Protein AF-A0A341D0X9-F1 (afdb_monomer_lite)

InterPro domains:
  IPR002292 Ornithine/putrescine carbamoyltransferase [PR00102] (84-98)
  IPR002292 Ornithine/putrescine carbamoyltransferase [PR00102] (117-130)
  IPR006130 Aspartate/ornithine carbamoyltransferase [PS00097] (86-93)
  IPR006132 Aspartate/ornithine carbamoyltransferase, carbamoyl-P binding [PF02729] (40-134)
  IPR036901 Aspartate/ornithine carbamoyltransferase superfamily [G3DSA:3.40.50.1370] (27-139)
  IPR036901 Aspartate/ornithine carbamoyltransferase superfamily [SSF53671] (36-137)

pLDDT: mean 77.76, std 20.58, range [29.48, 95.44]

Secondary structure (DSSP, 8-state):
----GGGS-SSS--------------SSS-S-TT---TT---S-GGGS-HHHHHHHHHHHHHHHIIIIIS-----TTTT-EEEEEESS--HHHHHHHHHHHHHTT-EEEEEETTTS-BTTTB-HHHHHHHHHHH-SEEEEE--

Sequence (143 aa):
MLFNLRILLNKAALRNGHSFAVRNYRCGQPLQNKVQLKGRDLLTLKNFTGEEIKYMLWLSADLKYRIKQKGEYLPLLQGKSLGMIFEKRSTRTRLSTETGFALLGGHPCFLTTQDIHLGVNESLMDTARFVNLLFEAYFRIDG

Foldseek 3Di:
DDDPPPVPPPDDDDDDDDPPVPVCLDQDDQLDPPDDPPPPDPPDCVVDDPSNVSRVVSVVVNCCCCCVVVVDQALQQAPFEEAEEEADDDPVVCVCCCVVQVSNNYHYDYHYVVRDCDPPPDDPVVVVVVCVVPGVYYHYDDD

Structure (mmCIF, N/CA/C/O backbone):
data_AF-A0A341D0X9-F1
#
_entry.id   AF-A0A341D0X9-F1
#
loop_
_atom_site.group_PDB
_atom_site.id
_atom_site.type_symbol
_atom_site.label_atom_id
_atom_site.label_alt_id
_atom_site.label_comp_id
_atom_site.label_asym_id
_atom_site.label_entity_id
_atom_site.label_seq_id
_atom_site.pdbx_PDB_ins_code
_atom_site.Cartn_x
_atom_site.Cartn_y
_atom_site.Cartn_z
_atom_site.occupancy
_atom_site.B_iso_or_equiv
_atom_site.auth_seq_id
_atom_site.auth_comp_id
_atom_site.auth_asym_id
_atom_site.auth_atom_id
_atom_site.pdbx_PDB_model_num
ATOM 1 N N . MET A 1 1 ? 8.470 -25.753 20.048 1.00 37.88 1 MET A N 1
ATOM 2 C CA . MET A 1 1 ? 9.367 -24.747 20.671 1.00 37.88 1 MET A CA 1
ATOM 3 C C . MET A 1 1 ? 9.569 -23.645 19.640 1.00 37.88 1 MET A C 1
ATOM 5 O O . MET A 1 1 ? 10.013 -23.978 18.561 1.00 37.88 1 MET A O 1
ATOM 9 N N . LEU A 1 2 ? 9.177 -22.381 19.782 1.00 36.12 2 LEU A N 1
ATOM 10 C CA . LEU A 1 2 ? 8.952 -21.515 20.935 1.00 36.12 2 LEU A CA 1
ATOM 11 C C . LEU A 1 2 ? 7.667 -20.694 20.731 1.00 36.12 2 LEU A C 1
ATOM 13 O O . LEU A 1 2 ? 7.425 -20.147 19.658 1.00 36.12 2 LEU A O 1
ATOM 17 N N . PHE A 1 3 ? 6.870 -20.608 21.794 1.00 39.16 3 PHE A N 1
ATOM 18 C CA . PHE A 1 3 ? 5.717 -19.725 21.913 1.00 39.16 3 PHE A CA 1
ATOM 19 C C . PHE A 1 3 ? 6.144 -18.254 21.805 1.00 39.16 3 PHE A C 1
ATOM 21 O O . PHE A 1 3 ? 7.146 -17.829 22.381 1.00 39.16 3 PHE A O 1
ATOM 28 N N . ASN A 1 4 ? 5.358 -17.472 21.068 1.00 34.50 4 ASN A N 1
ATOM 29 C CA . ASN A 1 4 ? 5.582 -16.055 20.807 1.00 34.50 4 ASN A CA 1
ATOM 30 C C . ASN A 1 4 ? 5.275 -15.226 22.072 1.00 34.50 4 ASN A C 1
ATOM 32 O O . ASN A 1 4 ? 4.176 -14.713 22.260 1.00 34.50 4 ASN A O 1
ATOM 36 N N . LEU A 1 5 ? 6.258 -15.114 22.969 1.00 41.22 5 LEU A N 1
ATOM 37 C CA . LEU A 1 5 ? 6.157 -14.420 24.260 1.00 41.22 5 LEU A CA 1
ATOM 38 C C . LEU A 1 5 ? 6.307 -12.887 24.150 1.00 41.22 5 LEU A C 1
ATOM 40 O O . LEU A 1 5 ? 6.728 -12.229 25.098 1.00 41.22 5 LEU A O 1
ATOM 44 N N . ARG A 1 6 ? 6.005 -12.278 22.996 1.00 41.62 6 ARG A N 1
ATOM 45 C CA . ARG A 1 6 ? 6.216 -10.830 22.797 1.00 41.62 6 ARG A CA 1
ATOM 46 C C . ARG A 1 6 ? 5.010 -9.962 23.172 1.00 41.62 6 ARG A C 1
ATOM 48 O O . ARG A 1 6 ? 5.111 -8.740 23.149 1.00 41.62 6 ARG A O 1
ATOM 55 N N . ILE A 1 7 ? 3.898 -10.578 23.578 1.00 44.06 7 ILE A N 1
ATOM 56 C CA . ILE A 1 7 ? 2.687 -9.872 24.035 1.00 44.06 7 ILE A CA 1
ATOM 57 C C . ILE A 1 7 ? 2.786 -9.457 25.523 1.00 44.06 7 ILE A C 1
ATOM 59 O O . ILE A 1 7 ? 2.026 -8.603 25.973 1.00 44.06 7 ILE A O 1
ATOM 63 N N . LEU A 1 8 ? 3.772 -9.954 26.285 1.00 37.84 8 LEU A N 1
ATOM 64 C CA . LEU A 1 8 ? 3.839 -9.729 27.739 1.00 37.84 8 LEU A CA 1
ATOM 65 C C . LEU A 1 8 ? 4.615 -8.478 28.203 1.00 37.84 8 LEU A C 1
ATOM 67 O O . LEU A 1 8 ? 4.557 -8.133 29.379 1.00 37.84 8 LEU A O 1
ATOM 71 N N . LEU A 1 9 ? 5.304 -7.752 27.317 1.00 40.25 9 LEU A N 1
ATOM 72 C CA . LEU A 1 9 ? 6.123 -6.581 27.690 1.00 40.25 9 LEU A CA 1
ATOM 73 C C . LEU A 1 9 ? 5.444 -5.242 27.364 1.00 40.25 9 LEU A C 1
ATOM 75 O O . LEU A 1 9 ? 6.072 -4.306 26.884 1.00 40.25 9 LEU A O 1
ATOM 79 N N . ASN A 1 10 ? 4.145 -5.135 27.640 1.00 39.03 10 ASN A N 1
ATOM 80 C CA . ASN A 1 10 ? 3.375 -3.906 27.429 1.00 39.03 10 ASN A CA 1
ATOM 81 C C . ASN A 1 10 ? 3.346 -2.957 28.651 1.00 39.03 10 ASN A C 1
ATOM 83 O O . ASN A 1 10 ? 2.421 -2.159 28.762 1.00 39.03 10 ASN A O 1
ATOM 87 N N . LYS A 1 11 ? 4.290 -3.026 29.609 1.00 39.53 11 LYS A N 1
ATOM 88 C CA . LYS A 1 11 ? 4.220 -2.176 30.826 1.00 39.53 11 LYS A CA 1
ATOM 89 C C . LYS A 1 11 ? 5.531 -1.619 31.400 1.00 39.53 11 LYS A C 1
ATOM 91 O O . LYS A 1 11 ? 5.481 -0.968 32.438 1.00 39.53 11 LYS A O 1
ATOM 96 N N . ALA A 1 12 ? 6.681 -1.774 30.749 1.00 36.81 12 ALA A N 1
ATOM 97 C CA . ALA A 1 12 ? 7.934 -1.222 31.269 1.00 36.81 12 ALA A CA 1
ATOM 98 C C . ALA A 1 12 ? 8.733 -0.523 30.165 1.00 36.81 12 ALA A C 1
ATOM 100 O O . ALA A 1 12 ? 8.873 -1.063 29.077 1.00 36.81 12 ALA A O 1
ATOM 101 N N . ALA A 1 13 ? 9.284 0.646 30.494 1.00 38.12 13 ALA A N 1
ATOM 102 C CA . ALA A 1 13 ? 10.149 1.492 29.670 1.00 38.12 13 ALA A CA 1
ATOM 103 C C . ALA A 1 13 ? 9.452 2.342 28.591 1.00 38.12 13 ALA A C 1
ATOM 105 O O . ALA A 1 13 ? 9.302 1.943 27.444 1.00 38.12 13 ALA A O 1
ATOM 106 N N . LEU A 1 14 ? 9.102 3.575 28.977 1.00 40.34 14 LEU A N 1
ATOM 107 C CA . LEU A 1 14 ? 9.641 4.803 28.368 1.00 40.34 14 LEU A CA 1
ATOM 108 C C . LEU A 1 14 ? 9.309 5.997 29.287 1.00 40.34 14 LEU A C 1
ATOM 110 O O . LEU A 1 14 ? 8.405 6.791 29.043 1.00 40.34 14 LEU A O 1
ATOM 114 N N . ARG A 1 15 ? 10.063 6.099 30.391 1.00 41.84 15 ARG A N 1
ATOM 115 C CA . ARG A 1 15 ? 10.402 7.388 31.008 1.00 41.84 15 ARG A CA 1
ATOM 116 C C . ARG A 1 15 ? 11.541 7.964 30.168 1.00 41.84 15 ARG A C 1
ATOM 118 O O . ARG A 1 15 ? 12.577 7.315 30.091 1.00 41.84 15 ARG A O 1
ATOM 125 N N . ASN A 1 16 ? 11.309 9.101 29.511 1.00 34.75 16 ASN A N 1
ATOM 126 C CA . ASN A 1 16 ? 12.252 10.219 29.338 1.00 34.75 16 ASN A CA 1
ATOM 127 C C . ASN A 1 16 ? 11.724 11.205 28.280 1.00 34.75 16 ASN A C 1
ATOM 129 O O . ASN A 1 16 ? 11.806 10.972 27.080 1.00 34.75 16 ASN A O 1
ATOM 133 N N . GLY A 1 17 ? 11.173 12.323 28.755 1.00 40.75 17 GLY A N 1
ATOM 134 C CA . GLY A 1 17 ? 11.823 13.622 28.565 1.00 40.75 17 GLY A CA 1
ATOM 135 C C . GLY A 1 17 ? 12.079 14.154 27.156 1.00 40.75 17 GLY A C 1
ATOM 136 O O . GLY A 1 17 ? 13.018 14.913 27.003 1.00 40.75 17 GLY A O 1
ATOM 137 N N . HIS A 1 18 ? 11.259 13.846 26.156 1.00 29.62 18 HIS A N 1
ATOM 138 C CA . HIS A 1 18 ? 11.036 14.762 25.035 1.00 29.62 18 HIS A CA 1
ATOM 139 C C . HIS A 1 18 ? 9.547 14.751 24.723 1.00 29.62 18 HIS A C 1
ATOM 141 O O . HIS A 1 18 ? 9.006 13.746 24.261 1.00 29.62 18 HIS A O 1
ATOM 147 N N . SER A 1 19 ? 8.872 15.868 25.002 1.00 29.48 19 SER A N 1
ATOM 148 C CA . SER A 1 19 ? 7.505 16.099 24.542 1.00 29.48 19 SER A CA 1
ATOM 149 C C . SER A 1 19 ? 7.546 16.276 23.025 1.00 29.48 19 SER A C 1
ATOM 151 O O . SER A 1 19 ? 7.499 17.384 22.497 1.00 29.48 19 SER A O 1
ATOM 153 N N . PHE A 1 20 ? 7.686 15.168 22.296 1.00 32.97 20 PHE A N 1
ATOM 154 C CA . PHE A 1 20 ? 7.148 15.120 20.954 1.00 32.97 20 PHE A CA 1
ATOM 155 C C . PHE A 1 20 ? 5.653 15.297 21.147 1.00 32.97 20 PHE A C 1
ATOM 157 O O . PHE A 1 20 ? 4.977 14.405 21.662 1.00 32.97 20 PHE A O 1
ATOM 164 N N . ALA A 1 21 ? 5.147 16.471 20.778 1.00 31.55 21 ALA A N 1
ATOM 165 C CA . ALA A 1 21 ? 3.731 16.659 20.564 1.00 31.55 21 ALA A CA 1
ATOM 166 C C . ALA A 1 21 ? 3.328 15.666 19.469 1.00 31.55 21 ALA A C 1
ATOM 168 O O . ALA A 1 21 ? 3.393 15.963 18.275 1.00 31.55 21 ALA A O 1
ATOM 169 N N . VAL A 1 22 ? 2.971 14.446 19.876 1.00 39.41 22 VAL A N 1
ATOM 170 C CA . VAL A 1 22 ? 2.255 13.501 19.037 1.00 39.41 22 VAL A CA 1
ATOM 171 C C . VAL A 1 22 ? 0.975 14.243 18.719 1.00 39.41 22 VAL A C 1
ATOM 173 O O . VAL A 1 22 ? 0.084 14.346 19.561 1.00 39.41 22 VAL A O 1
ATOM 176 N N . ARG A 1 23 ? 0.933 14.884 17.545 1.00 40.44 23 ARG A N 1
ATOM 177 C CA . ARG A 1 23 ? -0.285 15.502 17.035 1.00 40.44 23 ARG A CA 1
ATOM 178 C C . ARG A 1 23 ? -1.332 14.407 17.122 1.00 40.44 23 ARG A C 1
ATOM 180 O O . ARG A 1 23 ? -1.214 13.385 16.450 1.00 40.44 23 ARG A O 1
ATOM 187 N N . ASN A 1 24 ? -2.278 14.582 18.038 1.00 40.56 24 ASN A N 1
ATOM 188 C CA . ASN A 1 24 ? -3.351 13.635 18.253 1.00 40.56 24 ASN A CA 1
ATOM 189 C C . ASN A 1 24 ? -4.218 13.682 16.996 1.00 40.56 24 ASN A C 1
ATOM 191 O O . ASN A 1 24 ? -5.148 14.481 16.917 1.00 40.56 24 ASN A O 1
ATOM 195 N N . TYR A 1 25 ? -3.891 12.859 16.000 1.00 49.03 25 TYR A N 1
ATOM 196 C CA . TYR A 1 25 ? -4.822 12.491 14.943 1.00 49.03 25 TYR A CA 1
ATOM 197 C C . TYR A 1 25 ? -5.909 11.674 15.640 1.00 49.03 25 TYR A C 1
ATOM 199 O O . TYR A 1 25 ? -5.803 10.459 15.799 1.00 49.03 25 TYR A O 1
ATOM 207 N N . ARG A 1 26 ? -6.876 12.385 16.229 1.00 49.59 26 ARG A N 1
ATOM 208 C CA . ARG A 1 26 ? -7.974 11.779 16.973 1.00 49.59 26 ARG A CA 1
ATOM 209 C C . ARG A 1 26 ? -8.805 10.967 15.982 1.00 49.59 26 ARG A C 1
ATOM 211 O O . ARG A 1 26 ? -9.212 11.489 14.947 1.00 49.59 26 ARG A O 1
ATOM 218 N N . CYS A 1 27 ? -9.053 9.706 16.325 1.00 49.28 27 CYS A N 1
ATOM 219 C CA . CYS A 1 27 ? -10.167 8.942 15.775 1.00 49.28 27 CYS A CA 1
ATOM 220 C C . CYS A 1 27 ? -11.446 9.773 15.985 1.00 49.28 27 CYS A C 1
ATOM 222 O O . CYS A 1 27 ? -11.698 10.229 17.102 1.00 49.28 27 CYS A O 1
ATOM 224 N N . GLY A 1 28 ? -12.208 10.039 14.925 1.00 61.00 28 GLY A N 1
ATOM 225 C CA . GLY A 1 28 ? -13.318 10.995 14.963 1.00 61.00 28 GLY A CA 1
ATOM 226 C C . GLY A 1 28 ? -13.733 11.468 13.571 1.00 61.00 28 GLY A C 1
ATOM 227 O O . GLY A 1 28 ? -13.339 10.861 12.582 1.00 61.00 28 GLY A O 1
ATOM 228 N N . GLN A 1 29 ? -14.538 12.535 13.498 1.00 52.91 29 GLN A N 1
ATOM 229 C CA . GLN A 1 29 ? -15.095 13.044 12.239 1.00 52.91 29 GLN A CA 1
ATOM 230 C C . GLN A 1 29 ? -14.012 13.352 11.186 1.00 52.91 29 GLN A C 1
ATOM 232 O O . GLN A 1 29 ? -12.937 13.838 11.551 1.00 52.91 29 GLN A O 1
ATOM 237 N N . PRO A 1 30 ? -14.287 13.095 9.891 1.00 57.19 30 PRO A N 1
ATOM 238 C CA . PRO A 1 30 ? -13.336 13.340 8.814 1.00 57.19 30 PRO A CA 1
ATOM 239 C C . PRO A 1 30 ? -12.835 14.781 8.810 1.00 57.19 30 PRO A C 1
ATOM 241 O O . PRO A 1 30 ? -13.620 15.730 8.852 1.00 57.19 30 PRO A O 1
ATOM 244 N N . LEU A 1 31 ? -11.510 14.936 8.714 1.00 58.53 31 LEU A N 1
ATOM 245 C CA . LEU A 1 31 ? -10.856 16.191 8.344 1.00 58.53 31 LEU A CA 1
ATOM 246 C C . LEU A 1 31 ? -11.296 16.548 6.910 1.00 58.53 31 LEU A C 1
ATOM 248 O O . LEU A 1 31 ? -10.638 16.168 5.953 1.00 58.53 31 LEU A O 1
ATOM 252 N N . GLN A 1 32 ? -12.436 17.238 6.796 1.00 56.38 32 GLN A N 1
ATOM 253 C CA . GLN A 1 32 ? -13.082 17.756 5.579 1.00 56.38 32 GLN A CA 1
ATOM 254 C C . GLN A 1 32 ? -13.482 16.739 4.485 1.00 56.38 32 GLN A C 1
ATOM 256 O O . GLN A 1 32 ? -12.679 16.003 3.925 1.00 56.38 32 GLN A O 1
ATOM 261 N N . ASN A 1 33 ? -14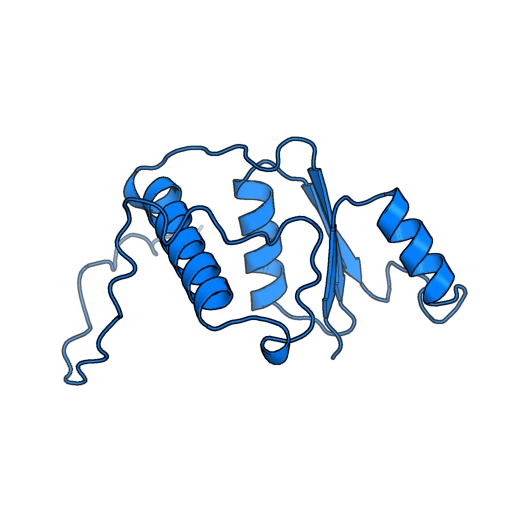.743 16.835 4.050 1.00 57.44 33 ASN A N 1
ATOM 262 C CA . ASN A 1 33 ? -15.349 16.073 2.943 1.00 57.44 33 ASN A CA 1
ATOM 263 C C . ASN A 1 33 ? -14.802 16.394 1.531 1.00 57.44 33 ASN A C 1
ATOM 265 O O . ASN A 1 33 ? -15.368 15.927 0.546 1.00 57.44 33 ASN A O 1
ATOM 269 N N . LYS A 1 34 ? -13.749 17.212 1.387 1.00 69.19 34 LYS A N 1
ATOM 270 C CA . LYS A 1 34 ? -13.322 17.743 0.076 1.00 69.19 34 LYS A CA 1
ATOM 271 C C . LYS A 1 34 ? -12.066 17.082 -0.507 1.00 69.19 34 LYS A C 1
ATOM 273 O O . LYS A 1 34 ? -11.703 17.371 -1.642 1.00 69.19 34 LYS A O 1
ATOM 278 N N . VAL A 1 35 ? -11.407 16.191 0.232 1.00 82.44 35 VAL A N 1
ATOM 279 C CA . VAL A 1 35 ? -10.152 15.572 -0.212 1.00 82.44 35 VAL A CA 1
ATOM 280 C C . VAL A 1 35 ? -10.432 14.364 -1.118 1.00 82.44 35 VAL A C 1
ATOM 282 O O . VAL A 1 35 ? -10.958 13.351 -0.663 1.00 82.44 35 VAL A O 1
ATOM 285 N N . GLN A 1 36 ? -10.063 14.451 -2.400 1.00 87.38 36 GLN A N 1
ATOM 286 C CA . GLN A 1 36 ? -10.205 13.365 -3.381 1.00 87.38 36 GLN A CA 1
ATOM 287 C C . GLN A 1 36 ? -8.831 12.780 -3.743 1.00 87.38 36 GLN A C 1
ATOM 289 O O . GLN A 1 36 ? -8.057 13.379 -4.486 1.00 87.38 36 GLN A O 1
ATOM 294 N N . LEU A 1 37 ? -8.532 11.589 -3.210 1.00 88.75 37 LEU A N 1
ATOM 295 C CA . LEU A 1 37 ? -7.283 10.849 -3.475 1.00 88.75 37 LEU A CA 1
ATOM 296 C C . LEU A 1 37 ? -7.473 9.617 -4.369 1.00 88.75 37 LEU A C 1
ATOM 298 O O . LEU A 1 37 ? -6.500 8.966 -4.741 1.00 88.75 37 LEU A O 1
ATOM 302 N N . LYS A 1 38 ? -8.720 9.263 -4.698 1.00 88.75 38 LYS A N 1
ATOM 303 C CA . LYS A 1 38 ? -9.023 8.061 -5.479 1.00 88.75 38 LYS A CA 1
ATOM 304 C C . LYS A 1 38 ? -8.424 8.178 -6.885 1.00 88.75 38 LYS A C 1
ATOM 306 O O . LYS A 1 38 ? -8.679 9.161 -7.571 1.00 88.75 38 LYS A O 1
ATOM 311 N N . GLY A 1 39 ? -7.665 7.163 -7.300 1.00 88.62 39 GLY A N 1
ATOM 312 C CA . GLY A 1 39 ? -7.040 7.099 -8.627 1.00 88.62 39 GLY A CA 1
ATOM 313 C C . GLY A 1 39 ? -5.805 7.988 -8.799 1.00 88.62 39 GLY A C 1
ATOM 314 O O . GLY A 1 39 ? -5.362 8.174 -9.925 1.00 88.62 39 GLY A O 1
ATOM 315 N N . ARG A 1 40 ? -5.264 8.560 -7.715 1.00 90.69 40 ARG A N 1
ATOM 316 C CA . ARG A 1 40 ? -4.028 9.349 -7.759 1.00 90.69 40 ARG A CA 1
ATOM 317 C C . ARG A 1 40 ? -2.815 8.503 -7.394 1.00 90.69 40 ARG A C 1
ATOM 319 O O . ARG A 1 40 ? -2.875 7.700 -6.465 1.00 90.69 40 ARG A O 1
ATOM 326 N N . ASP A 1 41 ? -1.698 8.789 -8.050 1.00 90.81 41 ASP A N 1
ATOM 327 C CA . ASP A 1 41 ? -0.418 8.149 -7.759 1.00 90.81 41 ASP A CA 1
ATOM 328 C C . ASP A 1 41 ? 0.299 8.814 -6.579 1.00 90.81 41 ASP A C 1
ATOM 330 O O . ASP A 1 41 ? 0.369 10.043 -6.469 1.00 90.81 41 ASP A O 1
ATOM 334 N N . LEU A 1 42 ? 0.907 7.996 -5.717 1.00 91.38 42 LEU A N 1
ATOM 335 C CA . LEU A 1 42 ? 1.743 8.445 -4.600 1.00 91.38 42 LEU A CA 1
ATOM 336 C C . LEU A 1 42 ? 3.227 8.259 -4.946 1.00 91.38 42 LEU A C 1
ATOM 338 O O . LEU A 1 42 ? 3.912 7.413 -4.381 1.00 91.38 42 LEU A O 1
ATOM 342 N N . LEU A 1 43 ? 3.720 9.061 -5.896 1.00 90.75 43 LEU A N 1
ATOM 343 C CA . LEU A 1 43 ? 5.134 9.047 -6.312 1.00 90.75 43 LEU A CA 1
ATOM 344 C C . LEU A 1 43 ? 6.013 9.936 -5.423 1.00 90.75 43 LEU A C 1
ATOM 346 O O . LEU A 1 43 ? 7.145 9.596 -5.095 1.00 90.75 43 LEU A O 1
ATOM 350 N N . THR A 1 44 ? 5.498 11.103 -5.029 1.00 91.12 44 THR A N 1
ATOM 351 C CA . THR A 1 44 ? 6.221 12.067 -4.194 1.00 91.12 44 THR A CA 1
ATOM 352 C C . THR A 1 44 ? 5.260 12.872 -3.334 1.00 91.12 44 THR A C 1
ATOM 354 O O . THR A 1 44 ? 4.189 13.268 -3.791 1.00 91.12 44 THR A O 1
ATOM 357 N N . LEU A 1 45 ? 5.664 13.176 -2.097 1.00 90.12 45 LEU A N 1
ATOM 358 C CA . LEU A 1 45 ? 4.880 14.012 -1.181 1.00 90.12 45 LEU A CA 1
ATOM 359 C C . LEU A 1 45 ? 4.728 15.459 -1.674 1.00 90.12 45 LEU A C 1
ATOM 361 O O . LEU A 1 45 ? 3.825 16.154 -1.225 1.00 90.12 45 LEU A O 1
ATOM 365 N N . LYS A 1 46 ? 5.569 15.905 -2.618 1.00 92.06 46 LYS A N 1
ATOM 366 C CA . LYS A 1 46 ? 5.472 17.244 -3.225 1.00 92.06 46 LYS A CA 1
ATOM 367 C C . LYS A 1 46 ? 4.182 17.451 -4.023 1.00 92.06 46 LYS A C 1
ATOM 369 O O . LYS A 1 46 ? 3.743 18.585 -4.167 1.00 92.06 46 LYS A O 1
ATOM 374 N N . ASN A 1 47 ? 3.576 16.369 -4.513 1.00 91.56 47 ASN A N 1
ATOM 375 C CA . ASN A 1 47 ? 2.341 16.421 -5.298 1.00 91.56 47 ASN A CA 1
ATOM 376 C C . ASN A 1 47 ? 1.085 16.496 -4.418 1.00 91.56 47 ASN A C 1
ATOM 378 O O . ASN A 1 47 ? -0.026 16.525 -4.950 1.00 91.56 47 ASN A O 1
ATOM 382 N N . PHE A 1 48 ? 1.254 16.488 -3.092 1.00 91.31 48 PHE A N 1
ATOM 383 C CA . PHE A 1 48 ? 0.155 16.4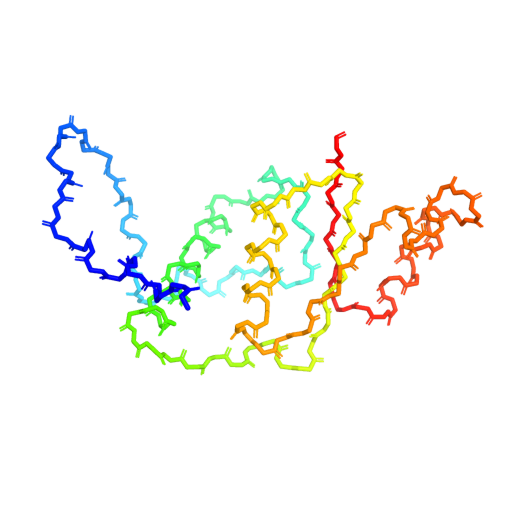84 -2.143 1.00 91.31 48 PHE A CA 1
ATOM 384 C C . PHE A 1 48 ? 0.109 17.777 -1.345 1.00 91.31 48 PHE A C 1
ATOM 386 O O . PHE A 1 48 ? 1.128 18.300 -0.889 1.00 91.31 48 PHE A O 1
ATOM 393 N N . THR A 1 49 ? -1.101 18.281 -1.141 1.00 92.12 49 THR A N 1
ATOM 394 C CA . THR A 1 49 ? -1.324 19.440 -0.281 1.00 92.12 49 THR A CA 1
ATOM 395 C C . THR A 1 49 ? -1.163 19.059 1.191 1.00 92.12 49 THR A C 1
ATOM 397 O O . THR A 1 49 ? -1.277 17.897 1.593 1.00 92.12 49 THR A O 1
ATOM 400 N N . GLY A 1 50 ? -0.940 20.057 2.049 1.00 90.06 50 GLY A N 1
ATOM 401 C CA . GLY A 1 50 ? -0.872 19.824 3.493 1.00 90.06 50 GLY A CA 1
ATOM 402 C C . GLY A 1 50 ? -2.161 19.224 4.073 1.00 90.06 50 GLY A C 1
ATOM 403 O O . GLY A 1 50 ? -2.104 18.524 5.082 1.00 90.06 50 GLY A O 1
ATOM 404 N N . GLU A 1 51 ? -3.314 19.473 3.450 1.00 88.81 51 GLU A N 1
ATOM 405 C CA . GLU A 1 51 ? -4.603 18.889 3.840 1.00 88.81 51 GLU A CA 1
ATOM 406 C C . GLU A 1 51 ? -4.709 17.420 3.426 1.00 88.81 51 GLU A C 1
ATOM 408 O O . GLU A 1 51 ? -5.097 16.587 4.242 1.00 88.81 51 GLU A O 1
ATOM 413 N N . GLU A 1 52 ? -4.267 17.075 2.215 1.00 90.44 52 GLU A N 1
ATOM 414 C CA . GLU A 1 52 ? -4.222 15.692 1.724 1.00 90.44 52 GLU A CA 1
ATOM 415 C C . GLU A 1 52 ? -3.325 14.803 2.590 1.00 90.44 52 GLU A C 1
ATOM 417 O O . GLU A 1 52 ? -3.697 13.687 2.954 1.00 90.44 52 GLU A O 1
ATOM 422 N N . ILE A 1 53 ? -2.164 15.317 2.998 1.00 91.19 53 ILE A N 1
ATOM 423 C CA . ILE A 1 53 ? -1.251 14.598 3.893 1.00 91.19 53 ILE A CA 1
ATOM 424 C C . ILE A 1 53 ? -1.883 14.413 5.278 1.00 91.19 53 ILE A C 1
ATOM 426 O O . ILE A 1 53 ? -1.822 13.322 5.848 1.00 91.19 53 ILE A O 1
ATOM 430 N N . LYS A 1 54 ? -2.534 15.449 5.825 1.00 90.38 54 LYS A N 1
ATOM 431 C CA . LYS A 1 54 ? -3.266 15.332 7.099 1.00 90.38 54 LYS A CA 1
ATOM 432 C C . LYS A 1 54 ? -4.389 14.301 7.006 1.00 90.38 54 LYS A C 1
ATOM 434 O O . LYS A 1 54 ? -4.575 13.545 7.956 1.00 90.38 54 LYS A O 1
ATOM 439 N N . TYR A 1 55 ? -5.093 14.245 5.877 1.00 90.06 55 TYR A N 1
ATOM 440 C CA . TYR A 1 55 ? -6.141 13.263 5.625 1.00 90.06 55 TYR A CA 1
ATOM 441 C C . TYR A 1 55 ? -5.588 11.830 5.622 1.00 90.06 55 TYR A C 1
ATOM 443 O O . TYR A 1 55 ? -6.123 10.974 6.325 1.00 90.06 55 TYR A O 1
ATOM 451 N N . MET A 1 56 ? -4.467 11.573 4.936 1.00 91.00 56 MET A N 1
ATOM 452 C CA . MET A 1 56 ? -3.804 10.258 4.952 1.00 91.00 56 MET A CA 1
ATOM 453 C C . MET A 1 56 ? -3.372 9.829 6.364 1.00 91.00 56 MET A C 1
ATOM 455 O O . MET A 1 56 ? -3.531 8.666 6.748 1.00 91.00 56 MET A O 1
ATOM 459 N N . LEU A 1 57 ? -2.849 10.762 7.165 1.00 91.50 57 LEU A N 1
ATOM 460 C CA . LEU A 1 57 ? -2.445 10.492 8.550 1.00 91.50 57 LEU A CA 1
ATOM 461 C C . LEU A 1 57 ? -3.642 10.245 9.475 1.00 91.50 57 LEU A C 1
ATOM 463 O O . LEU A 1 57 ? -3.580 9.365 10.334 1.00 91.50 57 LEU A O 1
ATOM 467 N N . TRP A 1 58 ? -4.738 10.979 9.281 1.00 90.31 58 TRP A N 1
ATOM 468 C CA . TRP A 1 58 ? -5.994 10.745 9.988 1.00 90.31 58 TRP A CA 1
ATOM 469 C C . TRP A 1 58 ? -6.585 9.370 9.657 1.00 90.31 58 TRP A C 1
ATOM 471 O O . TRP A 1 58 ? -6.876 8.610 10.579 1.00 90.31 58 TRP A O 1
ATOM 481 N N . LEU A 1 59 ? -6.653 8.998 8.374 1.00 91.12 59 LEU A N 1
ATOM 482 C CA . LEU A 1 59 ? -7.124 7.678 7.940 1.00 91.12 59 LEU A CA 1
ATOM 483 C C . LEU A 1 59 ? -6.260 6.548 8.521 1.00 91.12 59 LEU A C 1
ATOM 485 O O . LEU A 1 59 ? -6.776 5.539 8.998 1.00 91.12 59 LEU A O 1
ATOM 489 N N . SER A 1 60 ? -4.938 6.738 8.545 1.00 91.25 60 SER A N 1
ATOM 490 C CA . SER A 1 60 ? -4.004 5.782 9.152 1.00 91.25 60 SER A CA 1
ATOM 491 C C . SER A 1 60 ? -4.260 5.595 10.653 1.00 91.25 60 SER A C 1
ATOM 493 O O . SER A 1 60 ? -4.166 4.479 11.171 1.00 91.25 60 SER A O 1
ATOM 495 N N . ALA A 1 61 ? -4.584 6.676 11.369 1.00 90.81 61 ALA A N 1
ATOM 496 C CA . ALA A 1 61 ? -4.923 6.628 12.788 1.00 90.81 61 ALA A CA 1
ATOM 497 C C . ALA A 1 61 ? -6.280 5.950 13.039 1.00 90.81 61 ALA A C 1
ATOM 499 O O . ALA A 1 61 ? -6.380 5.147 13.970 1.00 90.81 61 ALA A O 1
ATOM 500 N N . ASP A 1 62 ? -7.285 6.222 12.201 1.00 90.38 62 ASP A N 1
ATOM 501 C C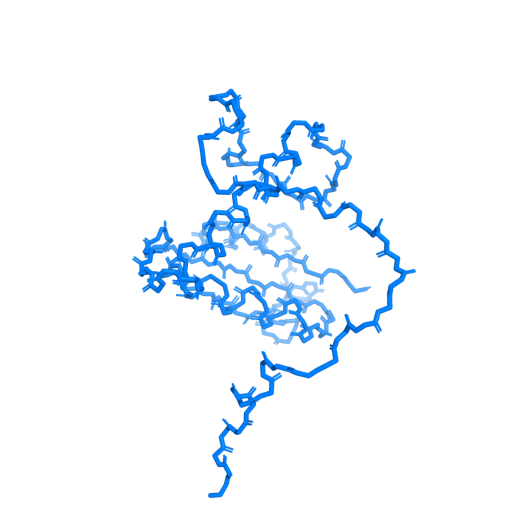A . ASP A 1 62 ? -8.609 5.595 12.270 1.00 90.38 62 ASP A CA 1
ATOM 502 C C . ASP A 1 62 ? -8.530 4.078 12.049 1.00 90.38 62 ASP A C 1
ATOM 504 O O . ASP A 1 62 ? -8.932 3.305 12.921 1.00 90.38 62 ASP A O 1
ATOM 508 N N . LEU A 1 63 ? -7.894 3.633 10.958 1.00 91.56 63 LEU A N 1
ATOM 509 C CA . LEU A 1 63 ? -7.708 2.205 10.674 1.00 91.56 63 LEU A CA 1
ATOM 510 C C . LEU A 1 63 ? -6.947 1.501 11.798 1.00 91.56 63 LEU A C 1
ATOM 512 O O . LEU A 1 63 ? -7.343 0.428 12.255 1.00 91.56 63 LEU A O 1
ATOM 516 N N . LYS A 1 64 ? -5.879 2.125 12.306 1.00 90.19 64 LYS A N 1
ATOM 517 C CA . LYS A 1 64 ? -5.128 1.587 13.443 1.00 90.19 64 LYS A CA 1
ATOM 518 C C . LYS A 1 64 ? -6.002 1.465 14.690 1.00 90.19 64 LYS A C 1
ATOM 520 O O . LYS A 1 64 ? -5.874 0.478 15.407 1.00 90.19 64 LYS A O 1
ATOM 525 N N . TYR A 1 65 ? -6.854 2.444 14.979 1.00 90.44 65 TYR A N 1
ATOM 526 C CA . TYR A 1 65 ? -7.756 2.398 16.127 1.00 90.44 65 TYR A CA 1
ATOM 527 C C . TYR A 1 65 ? -8.789 1.273 15.982 1.00 90.44 65 TYR A C 1
ATOM 529 O O . TYR A 1 65 ? -8.887 0.413 16.859 1.00 90.44 65 TYR A O 1
ATOM 537 N N . ARG A 1 66 ? -9.496 1.222 14.851 1.00 89.12 66 ARG A N 1
ATOM 538 C CA . ARG A 1 66 ? -10.554 0.235 14.599 1.00 89.12 66 ARG A CA 1
ATOM 539 C C . ARG A 1 66 ? -10.023 -1.195 14.576 1.00 89.12 66 ARG A C 1
ATOM 541 O O . ARG A 1 66 ? -10.568 -2.064 15.248 1.00 89.12 66 ARG A O 1
ATOM 548 N N . ILE A 1 67 ? -8.905 -1.428 13.896 1.00 91.12 67 ILE A N 1
ATOM 549 C CA . ILE A 1 67 ? -8.347 -2.776 13.765 1.00 91.12 67 ILE A CA 1
ATOM 550 C C . ILE A 1 67 ? -7.591 -3.187 15.034 1.00 91.12 67 ILE A C 1
ATOM 552 O O . ILE A 1 67 ? -7.832 -4.257 15.581 1.00 91.12 67 ILE A O 1
ATOM 556 N N . LYS A 1 68 ? -6.678 -2.348 15.546 1.00 86.75 68 LYS A N 1
ATOM 557 C CA . LYS A 1 68 ? -5.790 -2.751 16.652 1.00 86.75 68 LYS A CA 1
ATOM 558 C C . LYS A 1 68 ? -6.419 -2.593 18.033 1.00 86.75 68 LYS A C 1
ATOM 560 O O . LYS A 1 68 ? -6.094 -3.374 18.920 1.00 86.75 68 LYS A O 1
ATOM 565 N N . GLN A 1 69 ? -7.226 -1.554 18.252 1.00 89.31 69 GLN A N 1
ATOM 566 C CA . GLN A 1 69 ? -7.777 -1.265 19.583 1.00 89.31 69 GLN A CA 1
ATOM 567 C C . GLN A 1 69 ? -9.171 -1.856 19.761 1.00 89.31 69 GLN A C 1
ATOM 569 O O . GLN A 1 69 ? -9.453 -2.404 20.820 1.00 89.31 69 GLN A O 1
ATOM 574 N N . LYS A 1 70 ? -10.024 -1.770 18.733 1.00 90.00 70 LYS A N 1
ATOM 575 C CA . LYS A 1 70 ? -11.372 -2.352 18.776 1.00 90.00 70 LYS A CA 1
ATOM 576 C C . LYS A 1 70 ? -11.452 -3.790 18.263 1.00 90.00 70 LYS A C 1
ATOM 578 O O . LYS A 1 70 ? -12.428 -4.464 18.566 1.00 90.00 70 LYS A O 1
ATOM 583 N N . GLY A 1 71 ? -10.453 -4.263 17.513 1.00 90.06 71 GLY A N 1
ATOM 584 C CA . GLY A 1 71 ? -10.468 -5.613 16.943 1.00 90.06 71 GLY A CA 1
ATOM 585 C C . GLY A 1 71 ? -11.474 -5.789 15.802 1.00 90.06 71 GLY A C 1
ATOM 586 O O . GLY A 1 71 ? -11.911 -6.908 15.552 1.00 90.06 71 GLY A O 1
ATOM 587 N N . GLU A 1 72 ? -11.878 -4.706 15.130 1.00 91.69 72 GLU A N 1
ATOM 588 C CA . GLU A 1 72 ? -12.820 -4.768 14.008 1.00 91.69 72 GLU A CA 1
ATOM 589 C C . GLU A 1 72 ? -12.161 -5.404 12.772 1.00 91.69 72 GLU A C 1
ATOM 591 O O . GLU A 1 72 ? -11.040 -5.046 12.400 1.00 91.69 72 GLU A O 1
ATOM 596 N N . TYR A 1 73 ? -12.885 -6.299 12.093 1.00 91.62 73 TYR A N 1
ATOM 597 C CA . TYR A 1 73 ? -12.511 -6.787 10.766 1.00 91.62 73 TYR A CA 1
ATOM 598 C C . TYR A 1 73 ? -13.126 -5.890 9.687 1.00 91.62 73 TYR A C 1
ATOM 600 O O . TYR A 1 73 ? -14.346 -5.738 9.623 1.00 91.62 73 TYR A O 1
ATOM 608 N N . LEU A 1 74 ? -12.279 -5.283 8.852 1.00 92.81 74 LEU A N 1
ATOM 609 C CA . LEU A 1 74 ? -12.675 -4.295 7.845 1.00 92.81 74 LEU A CA 1
ATOM 610 C C . LEU A 1 74 ? -12.249 -4.757 6.441 1.00 92.81 74 LEU A C 1
ATOM 612 O O . LEU A 1 74 ? -11.150 -4.410 6.006 1.00 92.81 74 LEU A O 1
ATOM 616 N N . PRO A 1 75 ? -13.098 -5.505 5.709 1.00 93.25 75 PRO A N 1
ATOM 617 C CA . PRO A 1 75 ? -12.783 -6.028 4.377 1.00 93.25 75 PRO A CA 1
ATOM 618 C C . PRO A 1 75 ? -12.901 -4.952 3.276 1.00 93.25 75 PRO A C 1
ATOM 620 O O . PRO A 1 75 ? -13.598 -5.125 2.280 1.00 93.25 75 PRO A O 1
ATOM 623 N N . LEU A 1 76 ? -12.240 -3.802 3.453 1.00 93.12 76 LEU A N 1
ATOM 624 C CA . LEU A 1 76 ? -12.335 -2.647 2.545 1.00 93.12 76 LEU A CA 1
ATOM 625 C C . LEU A 1 76 ? -11.763 -2.916 1.145 1.00 93.12 76 LEU A C 1
ATOM 627 O O . LEU A 1 76 ? -12.128 -2.233 0.192 1.00 93.12 76 LEU A O 1
ATOM 631 N N . LEU A 1 77 ? -10.848 -3.877 1.033 1.00 94.19 77 LEU A N 1
ATOM 632 C CA . LEU A 1 77 ? -10.136 -4.231 -0.195 1.00 94.19 77 LEU A CA 1
ATOM 633 C C . LEU A 1 77 ? -10.483 -5.648 -0.665 1.00 94.19 77 LEU A C 1
ATOM 635 O O . LEU A 1 77 ? -9.731 -6.258 -1.423 1.00 94.19 77 LEU A O 1
ATOM 639 N N . GLN A 1 78 ? -11.623 -6.183 -0.224 1.00 94.75 78 GLN A N 1
ATOM 640 C CA . GLN A 1 78 ? -12.061 -7.514 -0.622 1.00 94.75 78 GLN A CA 1
ATOM 641 C C . GLN A 1 78 ? -12.227 -7.622 -2.142 1.00 94.75 78 GLN A C 1
ATOM 643 O O . GLN A 1 78 ? -12.867 -6.785 -2.777 1.00 94.75 78 GLN A O 1
ATOM 648 N N . GLY A 1 79 ? -11.628 -8.665 -2.723 1.00 93.00 79 GLY A N 1
ATOM 649 C CA . GLY A 1 79 ? -11.639 -8.896 -4.171 1.00 93.00 79 GLY A CA 1
ATOM 650 C C . GLY A 1 79 ? -10.705 -7.978 -4.966 1.00 93.00 79 GLY A C 1
ATOM 651 O O . GLY A 1 79 ? -10.750 -7.993 -6.191 1.00 93.00 79 GLY A O 1
ATOM 652 N N . LYS A 1 80 ? -9.864 -7.180 -4.295 1.00 94.38 80 LYS A N 1
ATOM 653 C CA . LYS A 1 80 ? -8.855 -6.331 -4.936 1.00 94.38 80 LYS A CA 1
ATOM 654 C C . LYS A 1 80 ? -7.478 -6.977 -4.849 1.00 94.38 80 LYS A C 1
ATOM 656 O O . LYS A 1 80 ? -7.128 -7.566 -3.825 1.00 94.38 80 LYS A O 1
ATOM 661 N N . SER A 1 81 ? -6.690 -6.815 -5.907 1.00 94.31 81 SER A N 1
ATOM 662 C CA . SER A 1 81 ? -5.331 -7.355 -6.014 1.00 94.31 81 SER A CA 1
ATOM 663 C C . SER A 1 81 ? -4.307 -6.228 -6.135 1.00 94.31 81 SER A C 1
ATOM 665 O O . SER A 1 81 ? -4.528 -5.271 -6.879 1.00 94.31 81 SER A O 1
ATOM 667 N N . LEU A 1 82 ? -3.186 -6.350 -5.417 1.00 94.81 82 LEU A N 1
ATOM 668 C CA . LEU A 1 82 ? -2.075 -5.391 -5.416 1.00 94.81 82 LEU A CA 1
ATOM 669 C C . LEU A 1 82 ? -0.809 -6.047 -5.968 1.00 94.81 82 LEU A C 1
ATOM 671 O O . LEU A 1 82 ? -0.327 -7.013 -5.381 1.00 94.81 82 LEU A O 1
ATOM 675 N N . GLY A 1 83 ? -0.238 -5.495 -7.038 1.00 93.38 83 GLY A N 1
ATOM 676 C CA . GLY A 1 83 ? 1.055 -5.933 -7.571 1.00 93.38 83 GLY A CA 1
ATOM 677 C C . GLY A 1 83 ? 2.213 -5.201 -6.892 1.00 93.38 83 GLY A C 1
ATOM 678 O O . GLY A 1 83 ? 2.300 -3.980 -6.969 1.00 93.38 83 GLY A O 1
ATOM 679 N N . MET A 1 84 ? 3.122 -5.907 -6.226 1.00 92.38 84 MET A N 1
ATOM 680 C CA . MET A 1 84 ? 4.281 -5.303 -5.561 1.00 92.38 84 MET A CA 1
ATOM 681 C C . MET A 1 84 ? 5.575 -5.712 -6.264 1.00 92.38 84 MET A C 1
ATOM 683 O O . MET A 1 84 ? 5.983 -6.864 -6.164 1.00 92.38 84 MET A O 1
ATOM 687 N N . ILE A 1 85 ? 6.236 -4.767 -6.929 1.00 90.06 85 ILE A N 1
ATOM 688 C CA . ILE A 1 85 ? 7.475 -4.968 -7.683 1.00 90.06 85 ILE A CA 1
ATOM 689 C C . ILE A 1 85 ? 8.660 -4.448 -6.863 1.00 90.06 85 ILE A C 1
ATOM 691 O O . ILE A 1 85 ? 8.709 -3.270 -6.503 1.00 90.06 85 ILE A O 1
ATOM 695 N N . PHE A 1 86 ? 9.634 -5.311 -6.581 1.00 88.12 86 PHE A N 1
ATOM 696 C CA . PHE A 1 86 ? 10.833 -4.952 -5.820 1.00 88.12 86 PHE A CA 1
ATOM 697 C C . PHE A 1 86 ? 12.108 -5.211 -6.624 1.00 88.12 86 PHE A C 1
ATOM 699 O O . PHE A 1 86 ? 12.447 -6.364 -6.892 1.00 88.12 86 PHE A O 1
ATOM 706 N N . GLU A 1 87 ? 12.860 -4.149 -6.925 1.00 84.56 87 GLU A N 1
ATOM 707 C CA . GLU A 1 87 ? 14.211 -4.274 -7.492 1.00 84.56 87 GLU A CA 1
ATOM 708 C C . GLU A 1 87 ? 15.247 -4.606 -6.412 1.00 84.56 87 GLU A C 1
ATOM 710 O O . GLU A 1 87 ? 16.117 -5.456 -6.605 1.00 84.56 87 GLU A O 1
ATOM 715 N N . LYS A 1 88 ? 15.115 -3.993 -5.228 1.00 84.38 88 LYS A N 1
ATOM 716 C CA . LYS A 1 88 ? 15.905 -4.324 -4.033 1.00 84.38 88 LYS A CA 1
ATOM 717 C C . LYS A 1 88 ? 15.022 -4.890 -2.928 1.00 84.38 88 LYS A C 1
ATOM 719 O O . LYS A 1 88 ? 13.900 -4.443 -2.688 1.00 84.38 88 LYS A O 1
ATOM 724 N N . ARG A 1 89 ? 15.558 -5.870 -2.195 1.00 77.56 89 ARG A N 1
ATOM 725 C CA . ARG A 1 89 ? 14.858 -6.486 -1.059 1.00 77.56 89 ARG A CA 1
ATOM 726 C C . ARG A 1 89 ? 14.659 -5.461 0.064 1.00 77.56 89 ARG A C 1
ATOM 728 O O . ARG A 1 89 ? 15.626 -5.022 0.677 1.00 77.56 89 ARG A O 1
ATOM 735 N N . SER A 1 90 ? 13.401 -5.152 0.392 1.00 87.12 90 SER A N 1
ATOM 736 C CA . SER A 1 90 ? 13.027 -4.362 1.575 1.00 87.12 90 SER A CA 1
ATOM 737 C C . SER A 1 90 ? 12.102 -5.161 2.490 1.00 87.12 90 SER A C 1
ATOM 739 O O . SER A 1 90 ? 10.930 -5.374 2.182 1.00 87.12 90 SER A O 1
ATOM 741 N N . THR A 1 91 ? 12.616 -5.589 3.645 1.00 88.38 91 THR A N 1
ATOM 742 C CA . THR A 1 91 ? 11.857 -6.401 4.612 1.00 88.38 91 THR A CA 1
ATOM 743 C C . THR A 1 91 ? 10.723 -5.619 5.263 1.00 88.38 91 THR A C 1
ATOM 745 O O . THR A 1 91 ? 9.607 -6.122 5.350 1.0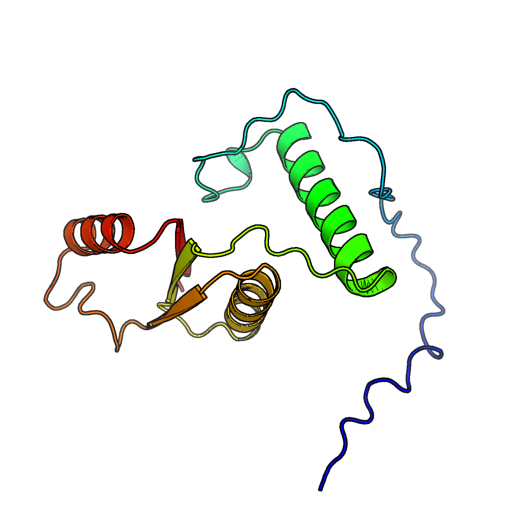0 88.38 91 THR A O 1
ATOM 748 N N . ARG A 1 92 ? 10.984 -4.377 5.693 1.00 91.38 92 ARG A N 1
ATOM 749 C CA . ARG A 1 92 ? 9.977 -3.536 6.358 1.00 91.38 92 ARG A CA 1
ATOM 750 C C . ARG A 1 92 ? 8.833 -3.185 5.418 1.00 91.38 92 ARG A C 1
ATOM 752 O O . ARG A 1 92 ? 7.688 -3.352 5.813 1.00 91.38 92 ARG A O 1
ATOM 759 N N . THR A 1 93 ? 9.150 -2.757 4.196 1.00 91.25 93 THR A N 1
ATOM 760 C CA . THR A 1 93 ? 8.138 -2.364 3.210 1.00 91.25 93 THR A CA 1
ATOM 761 C C . THR A 1 93 ? 7.327 -3.562 2.740 1.00 91.25 93 THR A C 1
ATOM 763 O O . THR A 1 93 ? 6.104 -3.486 2.709 1.00 91.25 93 THR A O 1
ATOM 766 N N . ARG A 1 94 ? 7.984 -4.690 2.434 1.00 91.62 94 ARG A N 1
ATOM 767 C CA . ARG A 1 94 ? 7.282 -5.917 2.050 1.00 91.62 94 ARG A CA 1
ATOM 768 C C . ARG A 1 94 ? 6.306 -6.344 3.140 1.00 91.62 94 ARG A C 1
ATOM 770 O O . ARG A 1 94 ? 5.116 -6.440 2.875 1.00 91.62 94 ARG A O 1
ATOM 777 N N . LEU A 1 95 ? 6.793 -6.540 4.367 1.00 93.44 95 LEU A N 1
ATOM 778 C CA . LEU A 1 95 ? 5.950 -7.029 5.456 1.00 93.44 95 LEU A CA 1
ATOM 779 C C . LEU A 1 95 ? 4.811 -6.059 5.781 1.00 93.44 95 LEU A C 1
ATOM 781 O O . LEU A 1 95 ? 3.688 -6.512 5.986 1.00 93.44 95 LEU A O 1
ATOM 785 N N . SER A 1 96 ? 5.059 -4.743 5.810 1.00 94.00 96 SER A N 1
ATOM 786 C CA . SER A 1 96 ? 4.006 -3.766 6.108 1.00 94.00 96 SER A CA 1
ATOM 787 C C . SER A 1 96 ? 2.906 -3.752 5.052 1.00 94.00 96 SER A C 1
ATOM 789 O O . SER A 1 96 ? 1.732 -3.668 5.402 1.00 94.00 96 SER A O 1
ATOM 791 N N . THR A 1 97 ? 3.277 -3.846 3.775 1.00 93.50 97 THR A N 1
ATOM 792 C CA . THR A 1 97 ? 2.319 -3.776 2.669 1.00 93.50 97 THR A CA 1
ATOM 793 C C . THR A 1 97 ? 1.571 -5.094 2.508 1.00 93.50 97 THR A C 1
ATOM 795 O O . THR A 1 97 ? 0.348 -5.087 2.423 1.00 93.50 97 THR A O 1
ATOM 798 N N . GLU A 1 98 ? 2.277 -6.225 2.552 1.00 94.19 98 GLU A N 1
ATOM 799 C CA . GLU A 1 98 ? 1.695 -7.564 2.422 1.00 94.19 98 GLU A CA 1
ATOM 800 C C . GLU A 1 98 ? 0.687 -7.830 3.550 1.00 94.19 98 GLU A C 1
ATOM 802 O O . GLU A 1 98 ? -0.479 -8.130 3.295 1.00 94.19 98 GLU A O 1
ATOM 807 N N . THR A 1 99 ? 1.092 -7.614 4.807 1.00 94.44 99 THR A N 1
ATOM 808 C CA . THR A 1 99 ? 0.190 -7.815 5.952 1.00 94.44 99 THR A CA 1
ATOM 809 C C . THR A 1 99 ? -0.924 -6.774 6.003 1.00 94.44 99 THR A C 1
ATOM 811 O O . THR A 1 99 ? -2.058 -7.128 6.308 1.00 94.44 99 THR A O 1
ATOM 814 N N . GLY A 1 100 ? -0.642 -5.507 5.679 1.00 93.88 100 GLY A N 1
ATOM 815 C CA . GLY A 1 100 ? -1.640 -4.436 5.695 1.00 93.88 100 GLY A CA 1
ATOM 816 C C . GLY A 1 100 ? -2.736 -4.619 4.645 1.00 93.88 100 GLY A C 1
ATOM 817 O O . GLY A 1 100 ? -3.911 -4.433 4.951 1.00 93.88 100 GLY A O 1
ATOM 818 N N . PHE A 1 101 ? -2.371 -5.023 3.427 1.00 95.06 101 PHE A N 1
ATOM 819 C CA . PHE A 1 101 ? -3.328 -5.235 2.342 1.00 95.06 101 PHE A CA 1
ATOM 820 C C . PHE A 1 101 ? -4.177 -6.492 2.572 1.00 95.06 101 PHE A C 1
ATOM 822 O O . PHE A 1 101 ? -5.401 -6.443 2.434 1.00 95.06 101 PHE A O 1
ATOM 829 N N . ALA A 1 102 ? -3.551 -7.589 3.017 1.00 94.69 102 ALA A N 1
ATOM 830 C CA . ALA A 1 102 ? -4.256 -8.820 3.374 1.00 94.69 102 ALA A CA 1
ATOM 831 C C . ALA A 1 102 ? -5.221 -8.625 4.556 1.00 94.69 102 ALA A C 1
ATOM 833 O O . ALA A 1 102 ? -6.333 -9.149 4.550 1.00 94.69 102 ALA A O 1
ATOM 834 N N . LEU A 1 103 ? -4.835 -7.819 5.552 1.00 93.94 103 LEU A N 1
ATOM 835 C CA . LEU A 1 103 ? -5.676 -7.495 6.710 1.00 93.94 103 LEU A CA 1
ATOM 836 C C . LEU A 1 103 ? -6.974 -6.775 6.322 1.00 93.94 103 LEU A C 1
ATOM 838 O O . LEU A 1 103 ? -7.993 -6.943 6.987 1.00 93.94 103 LEU A O 1
ATOM 842 N N . LEU A 1 104 ? -6.943 -6.010 5.232 1.00 94.38 104 LEU A N 1
ATOM 843 C CA . LEU A 1 104 ? -8.106 -5.332 4.660 1.00 94.38 104 LEU A CA 1
ATOM 844 C C . LEU A 1 104 ? -8.892 -6.215 3.671 1.00 94.38 104 LEU A C 1
ATOM 846 O O . LEU A 1 104 ? -9.805 -5.725 3.007 1.00 94.38 104 LEU A O 1
ATOM 850 N N . GLY A 1 105 ? -8.556 -7.504 3.563 1.00 92.88 105 GLY A N 1
ATOM 851 C CA . GLY A 1 105 ? -9.244 -8.484 2.718 1.00 92.88 105 GLY A CA 1
ATOM 852 C C . GLY A 1 105 ? -8.760 -8.553 1.266 1.00 92.88 105 GLY A C 1
ATOM 853 O O . GLY A 1 105 ? -9.365 -9.272 0.473 1.00 92.88 105 GLY A O 1
ATOM 854 N N . GLY A 1 106 ? -7.700 -7.826 0.906 1.00 95.00 106 GLY A N 1
ATOM 855 C CA . GLY A 1 106 ? -7.137 -7.842 -0.444 1.00 95.00 106 GLY A CA 1
ATOM 856 C C . GLY A 1 106 ? -6.084 -8.933 -0.660 1.00 95.00 106 GLY A C 1
ATOM 857 O O . GLY A 1 106 ? -5.586 -9.540 0.287 1.00 95.00 106 GLY A O 1
ATOM 858 N N . HIS A 1 107 ? -5.707 -9.156 -1.919 1.00 95.44 107 HIS A N 1
ATOM 859 C CA . HIS A 1 107 ? -4.671 -10.113 -2.307 1.00 95.44 107 HIS A CA 1
ATOM 860 C C . HIS A 1 107 ? -3.366 -9.404 -2.727 1.00 95.44 107 HIS A C 1
ATOM 862 O O . HIS A 1 107 ? -3.295 -8.849 -3.828 1.00 95.44 107 HIS A O 1
ATOM 868 N N . PRO A 1 108 ? -2.323 -9.384 -1.875 1.00 94.38 108 PRO A N 1
ATOM 869 C CA . PRO A 1 108 ? -1.016 -8.858 -2.252 1.00 94.38 108 PRO A CA 1
ATOM 870 C C . PRO A 1 108 ? -0.225 -9.888 -3.075 1.00 94.38 108 PRO A C 1
ATOM 872 O O . PRO A 1 108 ? -0.007 -11.013 -2.635 1.00 94.38 108 PRO A O 1
ATOM 875 N N . CYS A 1 109 ? 0.261 -9.485 -4.246 1.00 93.00 109 CYS A N 1
ATOM 876 C CA . CYS A 1 109 ? 1.127 -10.278 -5.111 1.00 93.00 109 CYS A CA 1
ATOM 877 C C . CYS A 1 109 ? 2.546 -9.704 -5.075 1.00 93.00 109 CYS A C 1
ATOM 879 O O . CYS A 1 109 ? 2.761 -8.535 -5.390 1.00 93.00 109 CYS A O 1
ATOM 881 N N . PHE A 1 110 ? 3.515 -10.509 -4.645 1.00 90.94 110 PHE A N 1
ATOM 882 C CA . PHE A 1 110 ? 4.917 -10.110 -4.543 1.00 90.94 110 PHE A CA 1
ATOM 883 C C . PHE A 1 110 ? 5.688 -10.566 -5.782 1.00 90.94 110 PHE A C 1
ATOM 885 O O . PHE A 1 110 ? 5.700 -11.753 -6.091 1.00 90.94 110 PHE A O 1
ATOM 892 N N . LEU A 1 111 ? 6.343 -9.619 -6.449 1.00 88.88 111 LEU A N 1
ATOM 893 C CA . LEU A 1 111 ? 7.094 -9.808 -7.684 1.00 88.88 111 LEU A CA 1
ATOM 894 C C . LEU A 1 111 ? 8.511 -9.249 -7.509 1.00 88.88 111 LEU A C 1
ATOM 896 O O . LEU A 1 111 ? 8.703 -8.083 -7.148 1.00 88.88 111 LEU A O 1
ATOM 900 N N . THR A 1 112 ? 9.519 -10.072 -7.770 1.00 86.69 112 THR A N 1
ATOM 901 C CA . THR A 1 112 ? 10.922 -9.643 -7.835 1.00 86.69 112 THR A CA 1
ATOM 902 C C . THR A 1 112 ? 11.401 -9.574 -9.275 1.00 86.69 112 THR A C 1
ATOM 904 O O . THR A 1 112 ? 10.798 -10.174 -10.157 1.00 86.69 112 THR A O 1
ATOM 907 N N . THR A 1 113 ? 12.533 -8.913 -9.515 1.00 79.69 113 THR A N 1
ATOM 908 C CA . THR A 1 113 ? 13.221 -8.902 -10.823 1.00 79.69 113 THR A CA 1
ATOM 909 C C . THR A 1 113 ? 13.608 -10.289 -11.346 1.00 79.69 113 THR A C 1
ATOM 911 O O . THR A 1 113 ? 13.964 -10.418 -12.509 1.00 79.69 113 THR A O 1
ATOM 914 N N . GLN A 1 114 ? 13.559 -11.324 -10.502 1.00 79.94 114 GLN A N 1
ATOM 915 C CA . GLN A 1 114 ? 13.776 -12.719 -10.896 1.00 79.94 114 GLN A CA 1
ATOM 916 C C . GLN A 1 114 ? 12.481 -13.378 -11.387 1.00 79.94 114 GLN A C 1
ATOM 918 O O . GLN A 1 114 ? 12.541 -14.308 -12.185 1.00 79.94 114 GLN A O 1
ATOM 923 N N . ASP A 1 115 ? 11.330 -12.887 -10.923 1.00 80.25 115 ASP A N 1
ATOM 924 C CA . ASP A 1 115 ? 10.003 -13.404 -11.269 1.00 80.25 115 ASP A CA 1
ATOM 925 C C . ASP A 1 115 ? 9.425 -12.713 -12.512 1.00 80.25 115 ASP A C 1
ATOM 927 O O . ASP A 1 115 ? 8.620 -13.298 -13.231 1.00 80.25 115 ASP A O 1
ATOM 931 N N . ILE A 1 116 ? 9.823 -11.459 -12.762 1.00 79.44 116 ILE A N 1
ATOM 932 C CA . ILE A 1 116 ? 9.365 -10.658 -13.903 1.00 79.44 116 ILE A CA 1
ATOM 933 C C . ILE A 1 116 ? 10.494 -10.457 -14.910 1.00 79.44 116 ILE A C 1
ATOM 935 O O . ILE A 1 116 ? 11.623 -10.144 -14.545 1.00 79.44 116 ILE A O 1
ATOM 939 N N . HIS A 1 117 ? 10.178 -10.536 -16.201 1.00 76.19 117 HIS A N 1
ATOM 940 C CA . HIS A 1 117 ? 11.135 -10.302 -17.290 1.00 76.19 117 HIS A CA 1
ATOM 941 C C . HIS A 1 117 ? 11.421 -8.814 -17.573 1.00 76.19 117 HIS A C 1
ATOM 943 O O . HIS A 1 117 ? 11.916 -8.463 -18.651 1.00 76.19 117 HIS A O 1
ATOM 949 N N . LEU A 1 118 ? 11.131 -7.944 -16.600 1.00 72.75 118 LEU A N 1
ATOM 950 C CA . LEU A 1 118 ? 11.286 -6.496 -16.689 1.00 72.75 118 LEU A CA 1
ATOM 951 C C . LEU A 1 118 ? 12.748 -6.143 -17.009 1.00 72.75 118 LEU A C 1
ATOM 953 O O . LEU A 1 118 ? 13.643 -6.387 -16.202 1.00 72.75 118 LEU A O 1
ATOM 957 N N . GLY A 1 119 ? 12.986 -5.560 -18.186 1.00 65.44 119 GLY A N 1
ATOM 958 C CA . GLY A 1 119 ? 14.309 -5.092 -18.611 1.00 65.44 119 GLY A CA 1
ATOM 959 C C . GLY A 1 119 ? 15.210 -6.140 -19.274 1.00 65.44 119 GLY A C 1
ATOM 960 O O . GLY A 1 119 ? 16.269 -5.765 -19.769 1.00 65.44 119 GLY A O 1
ATOM 961 N N . VAL A 1 120 ? 14.802 -7.415 -19.330 1.00 70.56 120 VAL A N 1
ATOM 962 C CA . VAL A 1 120 ? 15.539 -8.467 -20.062 1.00 70.56 120 VAL A CA 1
ATOM 963 C C . VAL A 1 120 ? 14.804 -8.845 -21.345 1.00 70.56 120 VAL A C 1
ATOM 965 O O . VAL A 1 120 ? 15.353 -8.672 -22.428 1.00 70.56 120 VAL A O 1
ATOM 968 N N . ASN A 1 121 ? 13.555 -9.310 -21.227 1.00 75.69 121 ASN A N 1
ATOM 969 C CA . ASN A 1 121 ? 12.748 -9.745 -22.376 1.00 75.69 121 ASN A CA 1
ATOM 970 C C . ASN A 1 121 ? 11.504 -8.872 -22.604 1.00 75.69 121 ASN A C 1
ATOM 972 O O . ASN A 1 121 ? 10.833 -9.039 -23.617 1.00 75.69 121 ASN A O 1
ATOM 976 N N . GLU A 1 122 ? 11.194 -7.944 -21.691 1.00 80.75 122 GLU A N 1
ATOM 977 C CA . GLU A 1 122 ? 10.043 -7.044 -21.801 1.00 80.75 122 GLU A CA 1
ATOM 978 C C . GLU A 1 122 ? 10.419 -5.586 -21.539 1.00 80.75 122 GLU A C 1
ATOM 980 O O . GLU A 1 122 ? 11.236 -5.267 -20.664 1.00 80.75 122 GLU A O 1
ATOM 985 N N . SER A 1 123 ? 9.779 -4.687 -22.293 1.00 84.50 123 SER A N 1
ATOM 986 C CA . SER A 1 123 ? 9.893 -3.253 -22.064 1.00 84.50 123 SER A CA 1
ATOM 987 C C . SER A 1 123 ? 9.129 -2.849 -20.801 1.00 84.50 123 SER A C 1
ATOM 989 O O . SER A 1 123 ? 8.083 -3.405 -20.465 1.00 84.50 123 SER A O 1
ATOM 991 N N . LEU A 1 124 ? 9.618 -1.815 -20.115 1.00 81.94 124 LEU A N 1
ATOM 992 C CA . LEU A 1 124 ? 8.966 -1.277 -18.919 1.00 81.94 124 LEU A CA 1
ATOM 993 C C . LEU A 1 124 ? 7.527 -0.812 -19.195 1.00 81.94 124 LEU A C 1
ATOM 995 O O . LEU A 1 124 ? 6.668 -0.927 -18.323 1.00 81.94 124 LEU A O 1
ATOM 999 N N . MET A 1 125 ? 7.260 -0.307 -20.404 1.00 84.38 125 MET A N 1
ATOM 1000 C CA . MET A 1 125 ? 5.920 0.120 -20.805 1.00 84.38 125 MET A CA 1
ATOM 1001 C C . MET A 1 125 ? 4.968 -1.071 -20.941 1.00 84.38 125 MET A C 1
ATOM 1003 O O . MET A 1 125 ? 3.826 -0.980 -20.490 1.00 84.38 125 MET A O 1
ATOM 1007 N N . ASP A 1 126 ? 5.428 -2.177 -21.523 1.00 86.19 126 ASP A N 1
ATOM 1008 C CA . ASP A 1 126 ? 4.603 -3.372 -21.715 1.00 86.19 126 ASP A CA 1
ATOM 1009 C C . ASP A 1 126 ? 4.286 -4.035 -20.379 1.00 86.19 126 ASP A C 1
ATOM 1011 O O . ASP A 1 126 ? 3.119 -4.302 -20.083 1.00 86.19 126 ASP A O 1
ATOM 1015 N N . THR A 1 127 ? 5.290 -4.175 -19.510 1.00 84.75 127 THR A N 1
ATOM 1016 C CA . THR A 1 127 ? 5.070 -4.694 -18.159 1.00 84.75 127 THR A CA 1
ATOM 1017 C C . THR A 1 127 ? 4.132 -3.784 -17.360 1.00 84.75 127 THR A C 1
ATOM 1019 O O . THR A 1 127 ? 3.235 -4.280 -16.684 1.00 84.75 127 THR A O 1
ATOM 1022 N N . ALA A 1 128 ? 4.255 -2.454 -17.465 1.00 84.88 128 ALA A N 1
ATOM 1023 C CA . ALA A 1 128 ? 3.335 -1.532 -16.794 1.00 84.88 128 ALA A CA 1
ATOM 1024 C C . ALA A 1 128 ? 1.886 -1.687 -17.290 1.00 84.88 128 ALA A C 1
ATOM 1026 O O . ALA A 1 128 ? 0.955 -1.683 -16.484 1.00 84.88 128 ALA A O 1
ATOM 1027 N N . ARG A 1 129 ? 1.671 -1.867 -18.600 1.00 86.56 129 ARG A N 1
ATOM 1028 C CA . ARG A 1 129 ? 0.332 -2.130 -19.158 1.00 86.56 129 ARG A CA 1
ATOM 1029 C C . ARG A 1 129 ? -0.236 -3.452 -18.660 1.00 86.56 129 ARG A C 1
ATOM 1031 O O . ARG A 1 129 ? -1.393 -3.492 -18.255 1.00 86.56 129 ARG A O 1
ATOM 1038 N N . PHE A 1 130 ? 0.573 -4.505 -18.662 1.00 86.81 130 PHE A N 1
ATOM 1039 C CA . PHE A 1 130 ? 0.166 -5.822 -18.188 1.00 86.81 130 PHE A CA 1
ATOM 1040 C C . PHE A 1 130 ? -0.197 -5.807 -16.696 1.00 86.81 130 PHE A C 1
ATOM 1042 O O . PHE A 1 130 ? -1.246 -6.309 -16.300 1.00 86.81 130 PHE A O 1
ATOM 1049 N N . VAL A 1 131 ? 0.615 -5.145 -15.871 1.00 87.31 131 VAL A N 1
ATOM 1050 C CA . VAL A 1 131 ? 0.360 -4.978 -14.434 1.00 87.31 131 VAL A CA 1
ATOM 1051 C C . VAL A 1 131 ? -0.922 -4.180 -14.185 1.00 87.31 131 VAL A C 1
ATOM 1053 O O . VAL A 1 131 ? -1.729 -4.592 -13.359 1.00 87.31 131 VAL A O 1
ATOM 1056 N N . ASN A 1 132 ? -1.161 -3.098 -14.930 1.00 86.75 132 ASN A N 1
ATOM 1057 C CA . ASN A 1 132 ? -2.402 -2.319 -14.826 1.00 86.75 132 ASN A CA 1
ATOM 1058 C C . ASN A 1 132 ? -3.658 -3.096 -15.262 1.00 86.75 132 ASN A C 1
ATOM 1060 O O . ASN A 1 132 ? -4.760 -2.754 -14.845 1.00 86.75 132 ASN A O 1
ATOM 1064 N N . LEU A 1 133 ? -3.512 -4.119 -16.108 1.00 88.12 133 LEU A N 1
ATOM 1065 C CA . LEU A 1 133 ? -4.609 -5.004 -16.515 1.00 88.12 133 LEU A CA 1
ATOM 1066 C C . LEU A 1 133 ? -4.948 -6.047 -15.445 1.00 88.12 133 LEU A C 1
ATOM 1068 O O . LEU A 1 133 ? -6.110 -6.424 -15.307 1.00 88.12 133 LEU A O 1
ATOM 1072 N N . LEU A 1 134 ? -3.944 -6.533 -14.713 1.00 88.81 134 LEU A N 1
ATOM 1073 C CA . LEU A 1 134 ? -4.114 -7.596 -13.720 1.00 88.81 134 LEU A CA 1
ATOM 1074 C C . LEU A 1 134 ? -4.424 -7.084 -12.313 1.00 88.81 134 LEU A C 1
ATOM 1076 O O . LEU A 1 134 ? -5.112 -7.761 -11.546 1.00 88.81 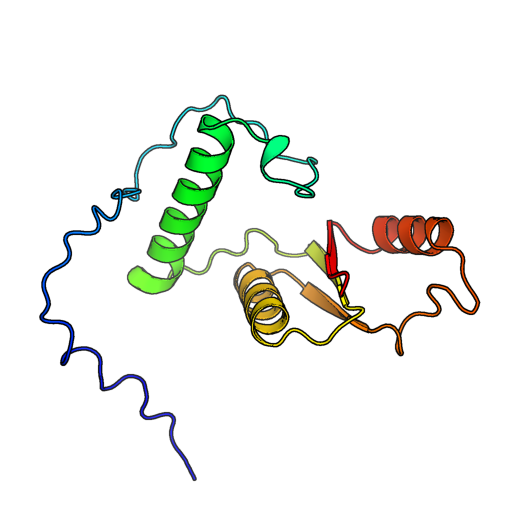134 LEU A O 1
ATOM 1080 N N . PHE A 1 135 ? -3.876 -5.928 -11.950 1.00 91.38 135 PHE A N 1
ATOM 1081 C CA . PHE A 1 135 ? -3.918 -5.404 -10.592 1.00 91.38 135 PHE A CA 1
ATOM 1082 C C . PHE A 1 135 ? -4.671 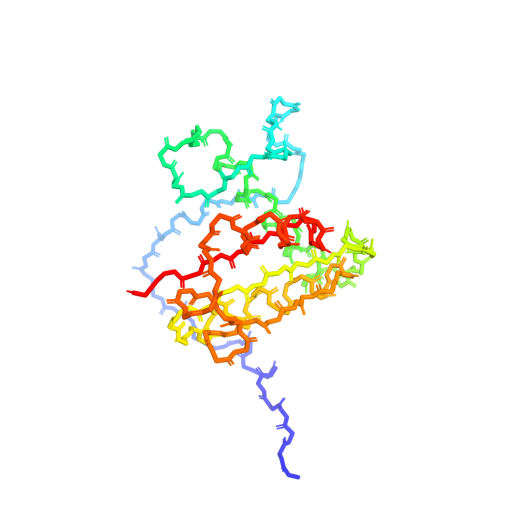-4.080 -10.530 1.00 91.38 135 PHE A C 1
ATOM 1084 O O . PHE A 1 135 ? -4.608 -3.253 -11.431 1.00 91.38 135 PHE A O 1
ATOM 1091 N N . GLU A 1 136 ? -5.350 -3.856 -9.409 1.00 91.69 136 GLU A N 1
ATOM 1092 C CA . GLU A 1 136 ? -6.107 -2.621 -9.156 1.00 91.69 136 GLU A CA 1
ATOM 1093 C C . GLU A 1 136 ? -5.192 -1.465 -8.754 1.00 91.69 136 GLU A C 1
ATOM 1095 O O . GLU A 1 136 ? -5.517 -0.293 -8.926 1.00 91.69 136 GLU A O 1
ATOM 1100 N N . ALA A 1 137 ? -4.039 -1.809 -8.191 1.00 91.00 137 ALA A N 1
ATOM 1101 C CA . ALA A 1 137 ? -2.948 -0.901 -7.917 1.00 91.00 137 ALA A CA 1
ATOM 1102 C C . ALA A 1 137 ? -1.636 -1.677 -8.017 1.00 91.00 137 ALA A C 1
ATOM 1104 O O . ALA A 1 137 ? -1.601 -2.895 -7.804 1.00 91.00 137 ALA A O 1
ATOM 1105 N N . TYR A 1 138 ? -0.545 -0.965 -8.277 1.00 90.75 138 TYR A N 1
ATOM 1106 C CA . TYR A 1 138 ? 0.789 -1.525 -8.154 1.00 90.75 138 TYR A CA 1
ATOM 1107 C C . TYR A 1 138 ? 1.704 -0.607 -7.354 1.00 90.75 138 TYR A C 1
ATOM 1109 O O . TYR A 1 138 ? 1.482 0.596 -7.229 1.00 90.75 138 TYR A O 1
ATOM 1117 N N . PHE A 1 139 ? 2.738 -1.201 -6.781 1.00 87.12 139 PHE A N 1
ATOM 1118 C CA . PHE A 1 139 ? 3.731 -0.519 -5.976 1.00 87.12 139 PHE A CA 1
ATOM 1119 C C . PHE A 1 139 ? 5.113 -0.973 -6.414 1.00 87.12 139 PHE A C 1
ATOM 1121 O O . PHE A 1 139 ? 5.387 -2.171 -6.424 1.00 87.12 139 PHE A O 1
ATOM 1128 N N . ARG A 1 140 ? 5.981 -0.025 -6.768 1.00 87.81 140 ARG A N 1
ATOM 1129 C CA . ARG A 1 140 ? 7.349 -0.300 -7.204 1.00 87.81 140 ARG A CA 1
ATOM 1130 C C . ARG A 1 140 ? 8.347 0.308 -6.224 1.00 87.81 140 ARG A C 1
ATOM 1132 O O . ARG A 1 140 ? 8.246 1.486 -5.892 1.00 87.81 140 ARG A O 1
ATOM 1139 N N . ILE A 1 141 ? 9.302 -0.499 -5.770 1.00 83.44 141 ILE A N 1
ATOM 1140 C CA . ILE A 1 141 ? 10.465 -0.040 -5.004 1.00 83.44 141 ILE A CA 1
ATOM 1141 C C . ILE A 1 141 ? 11.684 -0.095 -5.909 1.00 83.44 141 ILE A C 1
ATOM 1143 O O . ILE A 1 141 ? 12.214 -1.178 -6.181 1.00 83.44 141 ILE A O 1
ATOM 1147 N N . ASP A 1 142 ? 12.109 1.095 -6.324 1.00 77.94 142 ASP A N 1
ATOM 1148 C CA . ASP A 1 142 ? 13.422 1.326 -6.911 1.00 77.94 142 ASP A CA 1
ATOM 1149 C C . ASP A 1 142 ? 14.471 1.342 -5.803 1.00 77.94 142 ASP A C 1
ATOM 1151 O O . ASP A 1 142 ? 14.229 1.803 -4.680 1.00 77.94 142 ASP A O 1
ATOM 1155 N N . GLY A 1 143 ? 15.622 0.764 -6.115 1.00 58.19 143 GLY A N 1
ATOM 1156 C CA . GLY A 1 143 ? 16.691 0.535 -5.163 1.00 58.19 143 GLY A CA 1
ATOM 1157 C C . GLY A 1 143 ? 17.819 1.536 -5.234 1.00 58.19 143 GLY A C 1
ATOM 1158 O O . GLY A 1 143 ? 18.388 1.680 -6.330 1.00 58.19 143 GLY A O 1
#

Organism: Neophocaena asiaeorientalis asiaeorientalis (NCBI:txid1706337)

Radius of gyration: 18.89 Å; chains: 1; bounding box: 32×45×54 Å